Protein AF-A0A4W5JX45-F1 (afdb_monomer_lite)

Sequence (72 aa):
MHAERDVLVRSVFPELRRRAAPHCLYLQEVELRWGVTEEETGRVVELCLSEVHTLKNTNLSNRSSANDSYEQ

Foldseek 3Di:
DCVVVCCCVVPVPVVVCVVCVVVVDDDDDDDDDDPQDPVNVVVVVVVVVVVVVVVVVVVVVVVVVVPVPPPD

InterPro domains:
  IPR052652 Telomerase Complex Component [PTHR44791] (1-53)

Organism: NCBI:txid62062

Radius of gyration: 19.38 Å; chains: 1; bounding box: 57×35×30 Å

Structure (mmCIF, N/CA/C/O backbone):
data_AF-A0A4W5JX45-F1
#
_entry.id   AF-A0A4W5JX45-F1
#
loop_
_atom_site.group_PDB
_atom_site.id
_atom_site.type_symbol
_atom_site.label_atom_id
_atom_site.label_alt_id
_atom_site.label_comp_id
_atom_site.label_asym_id
_atom_site.label_entity_id
_atom_site.label_seq_id
_atom_site.pdbx_PDB_ins_code
_atom_site.Cartn_x
_atom_site.Cartn_y
_atom_site.Cartn_z
_atom_site.occupancy
_atom_site.B_iso_or_equiv
_atom_site.auth_seq_id
_atom_site.auth_comp_id
_atom_site.auth_asym_id
_atom_site.auth_atom_id
_atom_site.pdbx_PDB_model_num
ATOM 1 N N . MET A 1 1 ? 11.391 4.381 -14.164 1.00 57.75 1 MET A N 1
ATOM 2 C CA . MET A 1 1 ? 10.853 3.248 -13.379 1.00 57.75 1 MET A CA 1
ATOM 3 C C . MET A 1 1 ? 9.397 3.532 -12.989 1.00 57.75 1 MET A C 1
ATOM 5 O O . MET A 1 1 ? 9.114 3.821 -11.837 1.00 57.75 1 MET A O 1
ATOM 9 N N . HIS A 1 2 ? 8.468 3.525 -13.954 1.00 66.50 2 HIS A N 1
ATOM 10 C CA . HIS A 1 2 ? 7.027 3.737 -13.694 1.00 66.50 2 HIS A CA 1
ATOM 11 C C . HIS A 1 2 ? 6.165 2.552 -14.134 1.00 66.50 2 HIS A C 1
ATOM 13 O O . HIS A 1 2 ? 5.154 2.278 -13.504 1.00 66.50 2 HIS A O 1
ATOM 19 N N . ALA A 1 3 ? 6.625 1.782 -15.125 1.00 78.38 3 ALA A N 1
ATOM 20 C CA . ALA A 1 3 ? 5.910 0.614 -15.628 1.00 78.38 3 ALA A CA 1
ATOM 21 C C . ALA A 1 3 ? 5.629 -0.443 -14.543 1.00 78.38 3 ALA A C 1
ATOM 23 O O . ALA A 1 3 ? 4.522 -0.961 -14.465 1.00 78.38 3 ALA A O 1
ATOM 24 N N . GLU A 1 4 ? 6.595 -0.728 -13.664 1.00 81.56 4 GLU A N 1
ATOM 25 C CA . GLU A 1 4 ? 6.405 -1.687 -12.563 1.00 81.56 4 GLU A CA 1
ATOM 26 C C . GLU A 1 4 ? 5.335 -1.209 -11.572 1.00 81.56 4 GLU A C 1
ATOM 28 O O . GLU A 1 4 ? 4.456 -1.975 -11.175 1.00 81.56 4 GLU A O 1
ATOM 33 N N . ARG A 1 5 ? 5.352 0.085 -1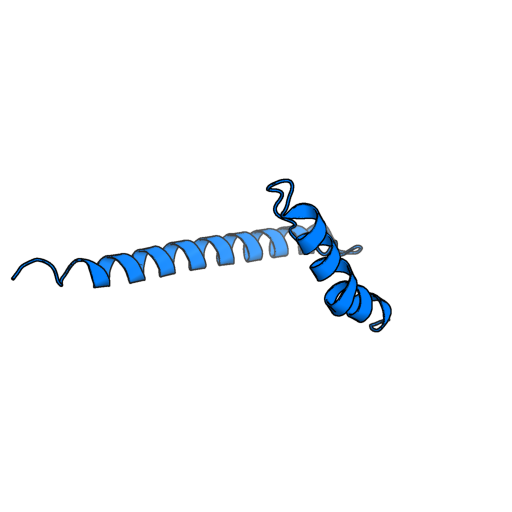1.229 1.00 82.94 5 ARG A N 1
ATOM 34 C CA . ARG A 1 5 ? 4.344 0.695 -10.354 1.00 82.94 5 ARG A CA 1
ATOM 35 C C . ARG A 1 5 ? 2.962 0.698 -11.004 1.00 82.94 5 ARG A C 1
ATOM 37 O O . ARG A 1 5 ? 1.979 0.413 -10.326 1.00 82.94 5 ARG A O 1
ATOM 44 N N . ASP A 1 6 ? 2.877 0.960 -12.304 1.00 85.31 6 ASP A N 1
ATOM 45 C CA . ASP A 1 6 ? 1.611 0.922 -13.036 1.00 85.31 6 ASP A CA 1
ATOM 46 C C . ASP A 1 6 ? 0.995 -0.479 -13.025 1.00 85.31 6 ASP A C 1
ATOM 48 O O . ASP A 1 6 ? -0.218 -0.616 -12.868 1.00 85.31 6 ASP A O 1
ATOM 52 N N . VAL A 1 7 ? 1.814 -1.530 -13.126 1.00 89.06 7 VAL A N 1
ATOM 53 C CA . VAL A 1 7 ? 1.348 -2.916 -12.983 1.00 89.06 7 VAL A CA 1
ATOM 54 C C . VAL A 1 7 ? 0.819 -3.169 -11.571 1.00 89.06 7 VAL A C 1
ATOM 56 O O . VAL A 1 7 ? -0.259 -3.755 -11.424 1.00 89.06 7 VAL A O 1
ATOM 59 N N . LEU A 1 8 ? 1.521 -2.687 -10.537 1.00 87.75 8 LEU A N 1
ATOM 60 C CA . LEU A 1 8 ? 1.066 -2.814 -9.151 1.00 87.75 8 LEU A CA 1
ATOM 61 C C . LEU A 1 8 ? -0.308 -2.163 -8.945 1.00 87.75 8 LEU A C 1
ATOM 63 O O . LEU A 1 8 ? -1.233 -2.820 -8.469 1.00 87.75 8 LEU A O 1
ATOM 67 N N . VAL A 1 9 ? -0.463 -0.913 -9.388 1.00 88.06 9 VAL A N 1
ATOM 68 C CA . VAL A 1 9 ? -1.696 -0.130 -9.211 1.00 88.06 9 VAL A CA 1
ATOM 69 C C . VAL A 1 9 ? -2.851 -0.675 -10.050 1.00 88.06 9 VAL A C 1
ATOM 71 O O . VAL A 1 9 ? -3.973 -0.787 -9.559 1.00 88.06 9 VAL A O 1
ATOM 74 N N . ARG A 1 10 ? -2.601 -1.023 -11.317 1.00 90.31 10 ARG A N 1
ATOM 75 C CA . ARG A 1 10 ? -3.669 -1.409 -12.253 1.00 90.31 10 ARG A CA 1
ATOM 76 C C . ARG A 1 10 ? -4.080 -2.869 -12.141 1.00 90.31 10 ARG A C 1
ATOM 78 O O . ARG A 1 10 ? -5.224 -3.184 -12.446 1.00 90.31 10 ARG A O 1
ATOM 85 N N . SER A 1 11 ? -3.161 -3.750 -11.752 1.00 92.12 11 SER A N 1
ATOM 86 C CA . SER A 1 11 ? -3.386 -5.200 -11.826 1.00 92.12 11 SER A CA 1
ATOM 87 C C . SER A 1 11 ? -3.248 -5.885 -10.474 1.00 92.12 11 SER A C 1
ATOM 89 O O . SER A 1 11 ? -4.123 -6.655 -10.087 1.00 92.12 11 SER A O 1
ATOM 91 N N . VAL A 1 12 ? -2.175 -5.604 -9.731 1.00 93.12 12 VAL A N 1
ATOM 92 C CA . VAL A 1 12 ? -1.847 -6.385 -8.528 1.00 93.12 12 VAL A CA 1
ATOM 93 C C . VAL A 1 12 ? -2.724 -6.002 -7.340 1.00 93.12 12 VAL A C 1
ATOM 95 O O . VAL A 1 12 ? -3.349 -6.876 -6.743 1.00 93.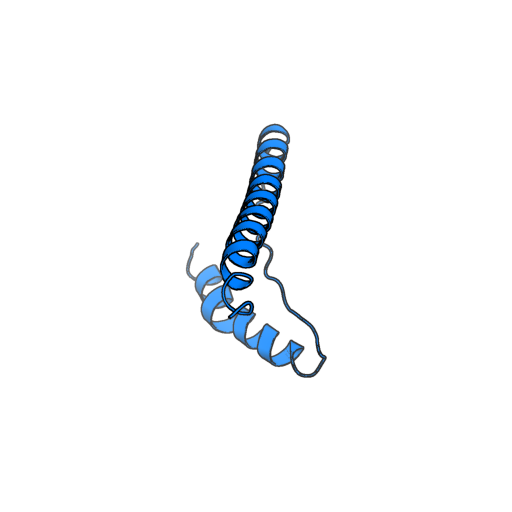12 12 VAL A O 1
ATOM 98 N N . PHE A 1 13 ? -2.826 -4.718 -6.992 1.00 92.56 13 PHE A N 1
ATOM 99 C CA . PHE A 1 13 ? -3.605 -4.300 -5.823 1.00 92.56 13 PHE A CA 1
ATOM 100 C C . PHE A 1 13 ? -5.112 -4.572 -5.943 1.00 92.56 13 PHE A C 1
ATOM 102 O O . PHE A 1 13 ? -5.694 -5.057 -4.966 1.00 92.56 13 PHE A O 1
ATOM 109 N N . PRO A 1 14 ? -5.766 -4.350 -7.103 1.00 93.12 14 PRO A N 1
ATOM 110 C CA . PRO A 1 14 ? -7.162 -4.744 -7.285 1.00 93.12 14 PRO A CA 1
ATOM 111 C C . PRO A 1 14 ? -7.374 -6.251 -7.096 1.00 93.12 14 PRO A C 1
ATOM 113 O O . PRO A 1 14 ? -8.335 -6.664 -6.447 1.00 93.12 14 PRO A O 1
ATOM 116 N N . GLU A 1 15 ? -6.452 -7.072 -7.601 1.00 94.56 15 GLU A N 1
ATOM 117 C CA . GLU A 1 15 ? -6.522 -8.525 -7.461 1.00 94.56 15 GLU A CA 1
ATOM 118 C C . GLU A 1 15 ? -6.327 -8.975 -6.008 1.00 94.56 15 GLU A C 1
ATOM 120 O O . GLU A 1 15 ? -7.058 -9.838 -5.518 1.00 94.56 15 GLU A O 1
ATOM 125 N N . LEU A 1 16 ? -5.390 -8.361 -5.283 1.00 93.88 16 LEU A N 1
ATOM 126 C CA . LEU A 1 16 ? -5.181 -8.636 -3.862 1.00 93.88 16 LEU A CA 1
ATOM 127 C C . LEU A 1 16 ? -6.405 -8.259 -3.022 1.00 93.88 16 LEU A C 1
ATOM 129 O O . LEU A 1 16 ? -6.828 -9.051 -2.182 1.00 93.88 16 LEU A O 1
ATOM 133 N N . ARG A 1 17 ? -7.034 -7.106 -3.290 1.00 92.62 17 ARG A N 1
ATOM 134 C CA . ARG A 1 17 ? -8.304 -6.722 -2.650 1.00 92.62 17 ARG A CA 1
ATOM 135 C C . ARG A 1 17 ? -9.402 -7.748 -2.908 1.00 92.62 17 ARG A C 1
ATOM 137 O O . ARG A 1 17 ? -10.089 -8.156 -1.974 1.00 92.62 17 ARG A O 1
ATOM 144 N N . ARG A 1 18 ? -9.540 -8.204 -4.156 1.00 93.44 18 ARG A N 1
ATOM 145 C CA . ARG A 1 18 ? -10.532 -9.219 -4.535 1.00 93.44 18 ARG A CA 1
ATOM 146 C C . ARG A 1 18 ? -10.320 -10.537 -3.789 1.00 93.44 18 ARG A C 1
ATOM 148 O O . ARG A 1 18 ? -11.296 -11.163 -3.395 1.00 93.44 18 ARG A O 1
ATOM 155 N N . ARG A 1 19 ? -9.066 -10.945 -3.570 1.00 94.31 19 ARG A N 1
ATOM 156 C CA . ARG A 1 19 ? -8.721 -12.157 -2.802 1.00 94.31 19 ARG A CA 1
ATOM 157 C C . ARG A 1 19 ? -8.886 -11.986 -1.294 1.00 94.31 19 ARG A C 1
ATOM 159 O O . ARG A 1 19 ? -9.180 -12.960 -0.616 1.00 94.31 19 ARG A O 1
ATOM 166 N N . ALA A 1 20 ? -8.711 -10.774 -0.774 1.00 91.62 20 ALA A N 1
ATOM 167 C CA . ALA A 1 20 ? -8.859 -10.460 0.645 1.00 91.62 20 ALA A CA 1
ATOM 168 C C . ALA A 1 20 ? -10.333 -10.328 1.080 1.00 91.62 20 ALA A C 1
ATOM 170 O O . ALA A 1 20 ? -10.676 -10.687 2.207 1.00 91.62 20 ALA A O 1
ATOM 171 N N . ALA A 1 21 ? -11.214 -9.874 0.181 1.00 91.62 21 ALA A N 1
ATOM 172 C CA . ALA A 1 21 ? -12.628 -9.629 0.474 1.00 91.62 21 ALA A CA 1
ATOM 173 C C . ALA A 1 21 ? -13.399 -10.855 1.022 1.00 91.62 21 ALA A C 1
ATOM 175 O O . ALA A 1 21 ? -14.115 -10.685 2.009 1.00 91.62 21 ALA A O 1
ATOM 176 N N . PRO A 1 22 ? -13.233 -12.090 0.497 1.00 95.56 22 PRO A N 1
ATOM 177 C CA . PRO A 1 22 ? -13.855 -13.290 1.069 1.00 95.56 22 PRO A CA 1
ATOM 178 C C . PRO A 1 22 ? -13.423 -13.600 2.506 1.00 95.56 22 PRO A C 1
ATOM 180 O O . PRO A 1 22 ? -14.137 -14.285 3.229 1.00 95.56 22 PRO A O 1
ATOM 183 N N . HIS A 1 23 ? -12.257 -13.104 2.920 1.00 94.81 23 HIS A N 1
ATOM 184 C CA . HIS A 1 23 ? -11.722 -13.283 4.267 1.00 94.81 23 HIS A CA 1
ATOM 185 C C . HIS A 1 23 ? -12.065 -12.112 5.199 1.00 94.81 23 HIS A C 1
ATOM 187 O O . HIS A 1 23 ? -11.540 -12.049 6.308 1.00 94.81 23 HIS A O 1
ATOM 193 N N . CYS A 1 24 ? -12.919 -11.177 4.760 1.00 92.44 24 CYS A N 1
ATOM 194 C CA . CYS A 1 24 ? -13.237 -9.938 5.476 1.00 92.44 24 CYS A CA 1
ATOM 195 C C . CYS A 1 24 ? -11.988 -9.106 5.825 1.00 92.44 24 CYS A C 1
ATOM 197 O O . CYS A 1 24 ? -11.966 -8.395 6.829 1.00 92.44 24 CYS A O 1
ATOM 199 N N . LEU A 1 25 ? -10.939 -9.193 4.999 1.00 92.06 25 LEU A N 1
ATOM 200 C CA . LEU A 1 25 ? -9.697 -8.450 5.182 1.00 92.06 25 LEU A CA 1
ATOM 201 C C . LEU A 1 25 ? -9.695 -7.196 4.306 1.00 92.06 25 LEU A C 1
ATOM 203 O O . LEU A 1 25 ? -9.957 -7.258 3.104 1.00 92.06 25 LEU A O 1
ATOM 207 N N . TYR A 1 26 ? -9.352 -6.058 4.910 1.00 86.88 26 TYR A N 1
ATOM 208 C CA . TYR A 1 26 ? -9.153 -4.800 4.198 1.00 86.88 26 TYR A CA 1
ATOM 209 C C . TYR A 1 26 ? -7.672 -4.617 3.856 1.00 86.88 26 TYR A C 1
ATOM 211 O O . TYR A 1 26 ? -6.811 -4.652 4.735 1.00 86.88 26 TYR A O 1
ATOM 219 N N . LEU A 1 27 ? -7.378 -4.424 2.571 1.00 86.88 27 LEU A N 1
ATOM 220 C CA . LEU A 1 27 ? -6.017 -4.234 2.077 1.00 86.88 27 LEU A CA 1
ATOM 221 C C . LEU A 1 27 ? -5.734 -2.740 1.877 1.00 86.88 27 LEU A C 1
ATOM 223 O O . LEU A 1 27 ? -6.291 -2.122 0.969 1.00 86.88 27 LEU A O 1
ATOM 227 N N . GLN A 1 28 ? -4.840 -2.196 2.705 1.00 85.38 28 GLN A N 1
ATOM 228 C CA . GLN A 1 28 ? -4.345 -0.824 2.613 1.00 85.38 28 GLN A CA 1
ATOM 229 C C . GLN A 1 28 ? -2.964 -0.808 1.950 1.00 85.38 28 GLN A C 1
ATOM 231 O O . GLN A 1 28 ? -2.031 -1.459 2.416 1.00 85.38 28 GLN A O 1
ATOM 236 N N . GLU A 1 29 ? -2.829 -0.045 0.870 1.00 83.75 29 GLU A N 1
ATOM 237 C CA . GLU A 1 29 ? -1.544 0.185 0.208 1.00 83.75 29 GLU A CA 1
ATOM 238 C C . GLU A 1 29 ? -0.723 1.197 1.024 1.00 83.75 29 GLU A C 1
ATOM 240 O O . GLU A 1 29 ? -1.241 2.248 1.413 1.00 83.75 29 GLU A O 1
ATOM 245 N N . VAL A 1 30 ? 0.550 0.883 1.289 1.00 79.44 30 VAL A N 1
ATOM 246 C CA . VAL A 1 30 ? 1.499 1.776 1.971 1.00 79.44 30 VAL A CA 1
ATOM 247 C C . VAL A 1 30 ? 2.752 1.890 1.111 1.00 79.44 30 VAL A C 1
ATOM 249 O O . VAL A 1 30 ? 3.432 0.898 0.853 1.00 79.44 30 VAL A O 1
ATOM 252 N N . GLU A 1 31 ? 3.053 3.101 0.647 1.00 75.06 31 GLU A N 1
ATOM 253 C CA . GLU A 1 31 ? 4.276 3.387 -0.101 1.00 75.06 31 GLU A CA 1
ATOM 254 C C . GLU A 1 31 ? 5.391 3.757 0.880 1.00 75.06 31 GLU A C 1
ATOM 256 O O . GLU A 1 31 ? 5.406 4.851 1.443 1.00 75.06 31 GLU A O 1
ATOM 261 N N . LEU A 1 32 ? 6.335 2.839 1.093 1.00 69.06 32 LEU A N 1
ATOM 262 C CA . LEU A 1 32 ? 7.524 3.120 1.892 1.00 69.06 32 LEU A CA 1
ATOM 263 C C . LEU A 1 32 ? 8.541 3.872 1.034 1.00 69.06 32 LEU A C 1
ATOM 265 O O . LEU A 1 32 ? 9.094 3.327 0.076 1.00 69.06 32 LEU A O 1
ATOM 269 N N . ARG A 1 33 ? 8.788 5.135 1.382 1.00 66.06 33 ARG A N 1
ATOM 270 C CA . ARG A 1 33 ? 9.848 5.940 0.775 1.00 66.06 33 ARG A CA 1
ATOM 271 C C . ARG A 1 33 ? 11.159 5.668 1.501 1.00 66.06 33 ARG A C 1
ATOM 273 O O . ARG A 1 33 ? 11.337 6.076 2.643 1.00 66.06 33 ARG A O 1
ATOM 280 N N . TRP A 1 34 ? 12.072 4.972 0.835 1.00 64.31 34 TRP A N 1
ATOM 281 C CA . TRP A 1 34 ? 13.448 4.819 1.305 1.00 64.31 34 TRP A CA 1
ATOM 282 C C . TRP A 1 34 ? 14.245 6.076 0.937 1.00 64.31 34 TRP A C 1
ATOM 284 O O . TRP A 1 34 ? 14.159 6.537 -0.199 1.00 64.31 34 TRP A O 1
ATOM 294 N N . GLY A 1 35 ? 15.005 6.625 1.889 1.00 62.28 35 GLY A N 1
ATOM 295 C CA . GLY A 1 35 ? 15.811 7.839 1.689 1.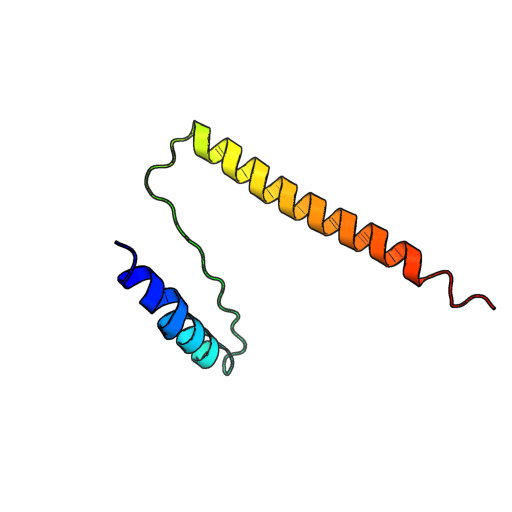00 62.28 35 GLY A CA 1
ATOM 296 C C . GLY A 1 35 ? 15.222 9.130 2.264 1.00 62.28 35 GLY A C 1
ATOM 297 O O . GLY A 1 35 ? 15.637 10.202 1.849 1.00 62.28 35 GLY A O 1
ATOM 298 N N . VAL A 1 36 ? 14.272 9.033 3.197 1.00 63.56 36 VAL A N 1
ATOM 299 C CA . VAL A 1 36 ? 13.777 10.179 3.974 1.00 63.56 36 VAL A CA 1
ATOM 300 C C . VAL A 1 36 ? 14.728 10.389 5.153 1.00 63.56 36 VAL A C 1
ATOM 302 O O . VAL A 1 36 ? 14.946 9.449 5.923 1.00 63.56 36 VAL A O 1
ATOM 305 N N . THR A 1 37 ? 15.331 11.572 5.285 1.00 68.50 37 THR A N 1
ATOM 306 C CA . THR A 1 37 ? 16.164 11.877 6.462 1.00 68.50 37 THR A CA 1
ATOM 307 C C . THR A 1 37 ? 15.293 12.035 7.712 1.00 68.50 37 THR A C 1
ATOM 309 O O . THR A 1 37 ? 14.064 12.145 7.640 1.00 68.50 37 THR A O 1
ATOM 312 N N . GLU A 1 38 ? 15.902 12.023 8.896 1.00 68.12 38 GLU A N 1
ATOM 313 C CA . GLU A 1 38 ? 15.163 12.162 10.156 1.00 68.12 38 GLU A CA 1
ATOM 314 C C . GLU A 1 38 ? 14.390 13.498 10.212 1.00 68.12 38 GLU A C 1
ATOM 316 O O . GLU A 1 38 ? 13.233 13.540 10.638 1.00 68.12 38 GLU A O 1
ATOM 321 N N . GLU A 1 39 ? 14.962 14.569 9.651 1.00 67.88 39 GLU A N 1
ATOM 322 C CA . GLU A 1 39 ? 14.323 15.885 9.537 1.00 67.88 39 GLU A CA 1
ATOM 323 C C . GLU A 1 39 ? 13.099 15.881 8.611 1.00 67.88 39 GLU A C 1
ATOM 325 O O . GLU A 1 39 ? 12.108 16.572 8.863 1.00 67.88 39 GLU A O 1
ATOM 330 N N . GLU A 1 40 ? 13.151 15.112 7.525 1.00 67.62 40 GLU A N 1
ATOM 331 C CA . GLU A 1 40 ? 12.040 14.978 6.583 1.00 67.62 40 GLU A CA 1
ATOM 332 C C . GLU A 1 40 ? 10.925 14.092 7.158 1.00 67.62 40 GLU A C 1
ATOM 334 O O . GLU A 1 40 ? 9.744 14.338 6.905 1.00 67.62 40 GLU A O 1
ATOM 339 N N . THR A 1 41 ? 11.278 13.121 8.004 1.00 70.31 41 THR A N 1
ATOM 340 C CA . THR A 1 41 ? 10.329 12.216 8.669 1.00 70.31 41 THR A CA 1
ATOM 341 C C . THR A 1 41 ? 9.393 12.977 9.606 1.00 70.31 41 THR A C 1
ATOM 343 O O . THR A 1 41 ? 8.177 12.782 9.545 1.00 70.31 41 THR A O 1
ATOM 346 N N . GLY A 1 42 ? 9.929 13.891 10.425 1.00 73.88 42 GLY A N 1
ATOM 347 C CA . GLY A 1 42 ? 9.119 14.718 11.328 1.00 73.88 42 GLY A CA 1
ATOM 348 C C . GLY A 1 42 ? 8.060 15.535 10.581 1.00 73.88 42 GLY A C 1
ATOM 349 O O . GLY A 1 42 ? 6.887 15.527 10.952 1.00 73.88 42 GLY A O 1
ATOM 350 N N . ARG A 1 43 ? 8.447 16.146 9.454 1.00 75.50 43 ARG A N 1
ATOM 351 C CA . ARG A 1 43 ? 7.532 16.933 8.608 1.00 75.50 43 ARG A CA 1
ATOM 352 C C . ARG A 1 43 ? 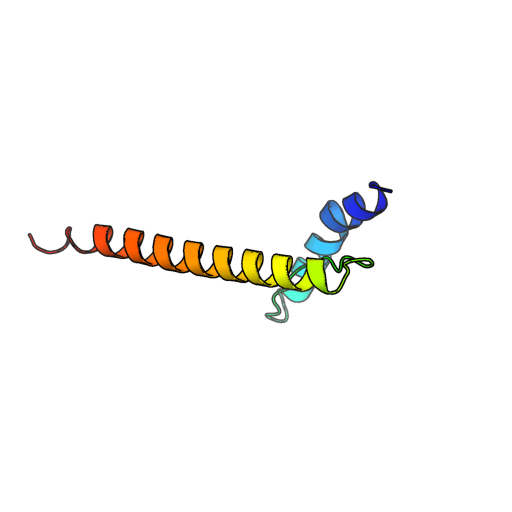6.443 16.080 7.960 1.00 75.50 43 ARG A C 1
ATOM 354 O O . ARG A 1 43 ? 5.302 16.520 7.858 1.00 75.50 43 ARG A O 1
ATOM 361 N N . VAL A 1 44 ? 6.772 14.864 7.518 1.00 76.00 44 VAL A N 1
ATOM 362 C CA . VAL A 1 44 ? 5.788 13.945 6.917 1.00 76.00 44 VAL A CA 1
ATOM 363 C C . VAL A 1 44 ? 4.753 13.501 7.949 1.00 76.00 44 VAL A C 1
ATOM 365 O O . VAL A 1 44 ? 3.561 13.485 7.649 1.00 76.00 44 VAL A O 1
ATOM 368 N N . VAL A 1 45 ? 5.182 13.189 9.174 1.00 80.50 45 VAL A N 1
ATOM 369 C CA . VAL A 1 45 ? 4.263 12.814 10.259 1.00 80.50 45 VAL A CA 1
ATOM 370 C C . VAL A 1 45 ? 3.325 13.970 10.606 1.00 80.50 45 VAL A C 1
ATOM 372 O O . VAL A 1 45 ? 2.116 13.756 10.714 1.00 80.50 45 VAL A O 1
ATOM 375 N N . GLU A 1 46 ? 3.845 15.194 10.721 1.00 82.81 46 GLU A N 1
ATOM 376 C CA . GLU A 1 46 ? 3.021 16.389 10.940 1.00 82.81 46 GLU A CA 1
ATOM 377 C C . GLU A 1 46 ? 1.982 16.585 9.829 1.00 82.81 46 GLU A C 1
ATOM 379 O O . GLU A 1 46 ? 0.806 16.804 10.125 1.00 82.81 46 GLU A O 1
ATOM 384 N N . LEU A 1 47 ? 2.378 16.432 8.559 1.00 81.94 47 LEU A N 1
ATOM 385 C CA . LEU A 1 47 ? 1.464 16.526 7.419 1.00 81.94 47 LEU A CA 1
ATOM 386 C C . LEU A 1 47 ? 0.351 15.472 7.491 1.00 81.94 47 LEU A C 1
ATOM 388 O O . LEU A 1 47 ? -0.825 15.836 7.441 1.00 81.94 47 LEU A O 1
ATOM 392 N N . CYS A 1 48 ? 0.683 14.195 7.695 1.00 80.88 48 CYS A N 1
ATOM 393 C CA . CYS A 1 48 ? -0.319 13.130 7.798 1.00 80.88 48 CYS A CA 1
ATOM 394 C C . CYS A 1 48 ? -1.294 13.353 8.968 1.00 80.88 48 CYS A C 1
ATOM 396 O O . CYS A 1 48 ? -2.501 13.146 8.828 1.00 80.88 48 CYS A O 1
ATOM 398 N N . LEU A 1 49 ? -0.801 13.808 10.125 1.00 84.94 49 LEU A N 1
ATOM 399 C CA . LEU A 1 49 ? -1.655 14.125 11.274 1.00 84.94 49 LEU A CA 1
ATOM 400 C C . LEU A 1 49 ? -2.540 15.355 11.015 1.00 84.94 49 LEU A C 1
ATOM 402 O O . LEU A 1 49 ? -3.701 15.369 11.437 1.00 84.94 49 LEU A O 1
ATOM 406 N N . SER A 1 50 ? -2.033 16.354 10.288 1.00 81.62 50 SER A N 1
ATOM 407 C CA . SER A 1 50 ? -2.796 17.546 9.898 1.00 81.62 50 SER A CA 1
ATOM 408 C C . SER A 1 50 ? -3.943 17.217 8.933 1.00 81.62 50 SER A C 1
ATOM 410 O O . SER A 1 50 ? -5.050 17.744 9.082 1.00 81.62 50 SER A O 1
ATOM 412 N N . GLU A 1 51 ? -3.729 16.284 8.001 1.00 82.06 51 GLU A N 1
ATOM 413 C CA . GLU A 1 51 ? -4.765 15.799 7.087 1.00 82.06 51 GLU A CA 1
ATOM 414 C C . GLU A 1 51 ? -5.858 15.050 7.853 1.00 82.06 51 GLU A C 1
ATOM 416 O O . GLU A 1 51 ? -7.042 15.350 7.691 1.00 82.06 51 GLU A O 1
ATOM 421 N N . VAL A 1 52 ? -5.485 14.149 8.769 1.00 80.88 52 VAL A N 1
ATOM 422 C CA . VAL A 1 52 ? -6.452 13.451 9.634 1.00 80.88 52 VAL A CA 1
ATOM 423 C C . VAL A 1 52 ? -7.259 14.441 10.479 1.00 80.88 52 VAL A C 1
ATOM 425 O O . VAL A 1 52 ? -8.471 14.270 10.639 1.00 80.88 52 VAL A O 1
ATOM 428 N N . HIS A 1 53 ? -6.624 15.486 11.014 1.00 77.06 53 HIS A N 1
ATOM 429 C CA . HIS A 1 53 ? -7.316 16.524 11.780 1.00 77.06 53 HIS A CA 1
ATOM 430 C C . HIS A 1 53 ? -8.299 17.323 10.910 1.00 77.06 53 HIS A C 1
ATOM 432 O O . HIS A 1 53 ? -9.452 17.524 11.295 1.00 77.06 53 HIS A O 1
ATOM 438 N N . THR A 1 54 ? -7.884 17.703 9.702 1.00 75.38 54 THR A N 1
ATOM 439 C CA . THR A 1 54 ? -8.722 18.434 8.739 1.00 75.38 54 THR A CA 1
ATOM 440 C C . THR A 1 54 ? -9.932 17.606 8.305 1.00 75.38 54 THR A C 1
ATOM 442 O O . THR A 1 54 ? -11.057 18.113 8.274 1.00 75.38 54 THR A O 1
ATOM 445 N N . LEU A 1 55 ? -9.738 16.310 8.043 1.00 71.56 55 LEU A N 1
ATOM 446 C CA . LEU A 1 55 ? -10.819 15.382 7.705 1.00 71.56 55 LEU A CA 1
ATOM 447 C C . LEU A 1 55 ? -11.798 15.189 8.869 1.00 71.56 55 LEU A C 1
ATOM 449 O O . LEU A 1 55 ? -13.006 15.126 8.648 1.00 71.56 55 LEU A O 1
ATOM 453 N N . LYS A 1 56 ? -11.325 15.150 10.118 1.00 65.94 56 LYS A N 1
ATOM 454 C CA . LYS A 1 56 ? -12.215 15.093 11.290 1.00 65.94 56 LYS A CA 1
ATOM 455 C C . LYS A 1 56 ? -13.042 16.371 11.447 1.00 65.94 56 LYS A C 1
ATOM 457 O O . LYS A 1 56 ? -14.249 16.280 11.662 1.00 65.94 56 LYS A O 1
ATOM 462 N N . ASN A 1 57 ? -12.430 17.543 11.289 1.00 60.19 57 ASN A N 1
ATOM 463 C CA . ASN A 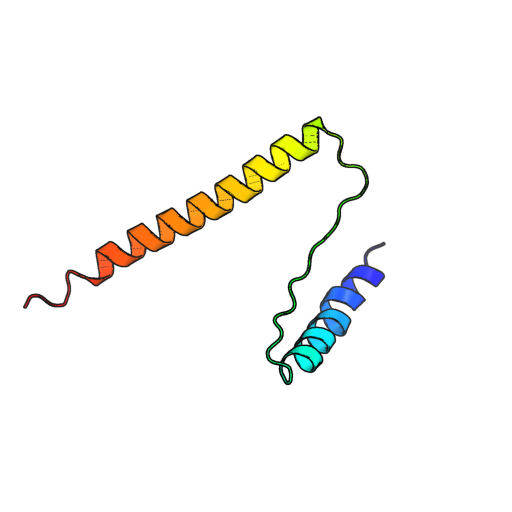1 57 ? -13.119 18.824 11.475 1.00 60.19 57 ASN A CA 1
ATOM 464 C C . ASN A 1 57 ? -14.144 19.109 10.368 1.00 60.19 57 ASN A C 1
ATOM 466 O O . ASN A 1 57 ? -15.238 19.586 10.651 1.00 60.19 57 ASN A O 1
ATOM 470 N N . THR A 1 58 ? -13.838 18.760 9.117 1.00 59.22 58 THR A N 1
ATOM 471 C CA . THR A 1 58 ? -14.790 18.882 7.996 1.00 59.22 58 THR A CA 1
ATOM 472 C C . THR A 1 58 ? -15.983 17.934 8.143 1.00 59.22 58 THR A C 1
ATOM 474 O O . THR A 1 58 ? -17.120 18.338 7.899 1.00 59.22 58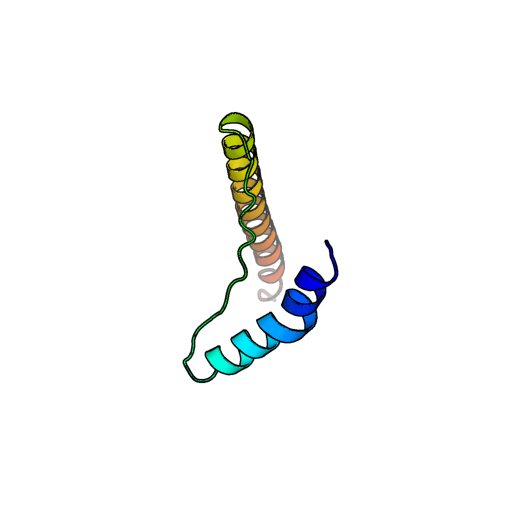 THR A O 1
ATOM 477 N N . ASN A 1 59 ? -15.766 16.707 8.628 1.00 55.56 59 ASN A N 1
ATOM 478 C CA . ASN A 1 59 ? -16.860 15.781 8.937 1.00 55.56 59 ASN A CA 1
ATOM 479 C C . ASN A 1 59 ? -17.724 16.245 10.126 1.00 55.56 59 ASN A C 1
ATOM 481 O O . ASN A 1 59 ? -18.925 15.987 10.135 1.00 55.56 59 ASN A O 1
ATOM 485 N N . LEU A 1 60 ? -17.151 16.953 11.106 1.00 54.59 60 LEU A N 1
ATOM 486 C CA . LEU A 1 60 ? -17.903 17.552 12.218 1.00 54.59 60 LEU A CA 1
ATOM 487 C C . LEU A 1 60 ? -18.748 18.753 11.759 1.00 54.59 60 LEU A C 1
ATOM 489 O O . LEU A 1 60 ? -19.925 18.825 12.109 1.00 54.59 60 LEU A O 1
ATOM 493 N N . SER A 1 61 ? -18.206 19.639 10.916 1.00 54.22 61 SER A N 1
ATOM 494 C CA . SER A 1 61 ? -18.954 20.780 10.362 1.00 54.22 61 SER A CA 1
ATOM 495 C C . SER A 1 61 ? -20.096 20.356 9.432 1.00 54.22 61 SER A C 1
ATOM 497 O O . SER A 1 61 ? -21.184 20.924 9.500 1.00 54.22 61 SER A O 1
ATOM 499 N N . ASN A 1 62 ? -19.903 19.309 8.621 1.00 53.59 62 ASN A N 1
ATOM 500 C CA . ASN A 1 62 ? -20.961 18.782 7.748 1.00 53.59 62 ASN A CA 1
ATOM 501 C C . ASN A 1 62 ? -22.103 18.100 8.521 1.00 53.59 62 ASN A C 1
ATOM 503 O O . ASN A 1 62 ? -23.208 17.972 7.997 1.00 53.59 62 ASN A O 1
ATOM 507 N N . ARG A 1 63 ? -21.868 17.674 9.769 1.00 48.31 63 ARG A N 1
ATOM 508 C CA . ARG A 1 63 ? -22.876 16.999 10.599 1.00 48.31 63 ARG A CA 1
ATOM 509 C C . ARG A 1 63 ? -23.758 17.976 11.384 1.00 48.31 63 ARG A C 1
ATOM 511 O O . ARG A 1 63 ? -24.906 17.642 11.658 1.00 48.31 63 ARG A O 1
ATOM 518 N N . SER A 1 64 ? -23.276 19.189 11.675 1.00 51.34 64 SER A N 1
ATOM 519 C CA . SER A 1 64 ? -24.096 20.244 12.294 1.00 51.34 64 SER A CA 1
ATOM 520 C C . SER A 1 64 ? -25.123 20.859 11.337 1.00 51.34 64 SER A C 1
ATOM 522 O O . SER A 1 64 ? -26.170 21.295 11.795 1.00 51.34 64 SER A O 1
ATOM 524 N N . SER A 1 65 ? -24.887 20.849 10.018 1.00 49.19 65 SER A N 1
ATOM 525 C CA . SER A 1 65 ? -25.849 21.406 9.050 1.00 49.19 65 SER A CA 1
ATOM 526 C C . SER A 1 65 ? -27.004 20.457 8.688 1.00 49.19 65 SER A C 1
ATOM 528 O O . SER A 1 65 ? -27.950 20.890 8.040 1.00 49.19 65 SER A O 1
ATOM 530 N N . ALA A 1 66 ? -26.942 19.178 9.082 1.00 50.88 66 ALA A N 1
ATOM 531 C CA . ALA A 1 66 ? -27.972 18.176 8.776 1.00 50.88 66 ALA A CA 1
ATOM 532 C C . ALA A 1 66 ? -28.997 17.963 9.909 1.00 50.88 66 ALA A C 1
ATOM 534 O O . ALA A 1 66 ? -29.978 17.250 9.711 1.00 50.88 66 ALA A O 1
ATOM 535 N N . ASN A 1 67 ? -28.788 18.570 11.083 1.00 49.78 67 ASN A N 1
ATOM 536 C CA . ASN A 1 67 ? -29.686 18.425 12.234 1.00 49.78 67 ASN A CA 1
ATOM 537 C C . ASN A 1 67 ? -30.696 19.574 12.397 1.00 49.78 67 ASN A C 1
ATOM 539 O O . ASN A 1 67 ? -31.537 19.485 13.281 1.00 49.78 67 ASN A O 1
ATOM 543 N N . ASP A 1 68 ? -30.672 20.595 11.536 1.00 46.81 68 ASP A N 1
ATOM 544 C CA . ASP A 1 68 ? -31.606 21.737 11.598 1.00 46.81 68 ASP A CA 1
ATOM 545 C C . ASP A 1 68 ? -32.856 21.544 10.705 1.00 46.81 68 ASP A C 1
ATOM 547 O O . ASP A 1 68 ? -33.570 22.485 10.379 1.00 46.81 68 ASP A O 1
ATOM 551 N N . SER A 1 69 ? -33.108 20.312 10.239 1.00 46.41 69 SER A N 1
ATOM 552 C CA . SER A 1 69 ? -34.219 19.978 9.323 1.00 46.41 69 SER A CA 1
ATOM 553 C C . SER A 1 69 ? -35.265 19.021 9.913 1.00 46.41 69 SER A C 1
ATOM 555 O O . SER A 1 69 ? -36.180 18.624 9.201 1.00 46.41 69 SER A O 1
ATOM 557 N N . TYR A 1 70 ? -35.139 18.640 11.188 1.00 45.44 70 TYR A N 1
ATOM 558 C CA . TYR A 1 70 ? -36.095 17.774 11.901 1.00 45.44 70 TYR A CA 1
ATOM 559 C C . TYR A 1 70 ? -36.718 18.476 13.116 1.00 45.44 70 TYR A C 1
ATOM 561 O O . TYR A 1 70 ? -37.018 17.845 14.126 1.00 45.44 70 TYR A O 1
ATOM 569 N N . GLU A 1 71 ? -36.922 19.788 13.022 1.00 44.44 71 GLU A N 1
ATOM 570 C CA . GLU A 1 71 ? -37.761 20.524 13.969 1.00 44.44 71 GLU A CA 1
ATOM 571 C C . GLU A 1 71 ? -38.673 21.499 13.206 1.00 44.44 71 GLU A C 1
ATOM 573 O O . GLU A 1 71 ? -38.513 22.719 13.240 1.00 44.44 71 GLU A O 1
ATOM 578 N N . GLN A 1 72 ? -39.602 20.918 12.437 1.00 38.28 72 GLN A N 1
ATOM 579 C CA . GLN A 1 72 ? -40.869 21.522 12.006 1.00 38.28 72 GLN A CA 1
ATOM 580 C C . GLN A 1 72 ? -41.844 20.440 11.541 1.00 38.28 72 GLN A C 1
ATOM 582 O O . GLN A 1 72 ? -41.438 19.596 10.711 1.00 38.28 72 GLN A O 1
#

Secondary structure (DSSP, 8-state):
--HHHHHIIIIIHHHHHHHHGGGT---------TT--HHHHHHHHHHHHHHHHHHHHHHHHHHHTTSTTS--

pLDDT: mean 74.3, std 15.86, range [38.28, 95.56]